Protein AF-C6XGV9-F1 (afdb_monomer)

Sequence (65 aa):
MEINQACAMATRKKNRDWQRIASIPVSILKDSHLLQAHTEGDDVWVNKWLNNRDNASWRTSEGYV

Organism: Liberibacter asiaticus (strain psy62) (NCBI:txid537021)

Mean predicted aligned error: 5.4 Å

Radius of gyration: 11.88 Å; Cα contacts (8 Å, |Δi|>4): 64; chains: 1; bounding box: 26×27×27 Å

Secondary structure (DSSP, 8-state):
----HHHHHHGGG-BTTB---B---HHHHHHSTHHHHHHHT-HHHHHHHHTSTTTTTSBSSSS--

Foldseek 3Di:
DPDLPLLVVQVVPCDPPDRQFFDDDPVCVVVDCLVVCVVVVVVVVNQVQCPDPVNVSGTNDPHGD

pLDDT: mean 84.71, std 11.46, range [49.78, 96.56]

Solvent-accessible surface area (backbone atoms only — not comparable to full-atom values): 3973 Å² total; per-residue (Å²): 130,86,78,41,58,36,18,65,62,39,69,82,61,76,46,96,89,59,74,72,63,61,61,76,59,70,65,61,40,69,79,40,66,54,54,57,32,61,73,74,63,38,59,67,59,49,41,53,50,43,65,31,82,91,37,38,50,29,22,33,51,93,79,74,122

Structure (mmCIF, N/CA/C/O backbone):
data_AF-C6XGV9-F1
#
_entry.id   AF-C6XGV9-F1
#
loop_
_atom_site.group_PDB
_atom_site.id
_atom_site.type_symbol
_atom_site.label_atom_id
_atom_site.label_alt_id
_atom_site.label_comp_id
_atom_site.label_asym_id
_atom_site.label_entity_id
_atom_site.label_seq_id
_atom_site.pdbx_PDB_ins_code
_atom_site.Cartn_x
_atom_site.Cartn_y
_atom_site.Cartn_z
_atom_site.occupancy
_atom_site.B_iso_or_equiv
_atom_site.auth_seq_id
_atom_site.auth_comp_id
_atom_site.auth_asym_id
_atom_site.auth_atom_id
_atom_site.pdbx_PDB_model_num
ATOM 1 N N . MET A 1 1 ? 18.233 -13.078 -3.125 1.00 49.78 1 MET A N 1
ATOM 2 C CA . MET A 1 1 ? 17.326 -11.945 -2.860 1.00 49.78 1 MET A CA 1
ATOM 3 C C . MET A 1 1 ? 16.100 -12.169 -3.707 1.00 49.78 1 MET A C 1
ATOM 5 O O . MET A 1 1 ? 16.243 -12.335 -4.911 1.00 49.78 1 MET A O 1
ATOM 9 N N . GLU A 1 2 ? 14.940 -12.292 -3.079 1.00 60.44 2 GLU A N 1
ATOM 10 C CA . GLU A 1 2 ? 13.672 -12.374 -3.798 1.00 60.44 2 GLU A CA 1
ATOM 11 C C . GLU A 1 2 ? 13.443 -11.017 -4.478 1.00 60.44 2 GLU A C 1
ATOM 13 O O . GLU A 1 2 ? 13.575 -9.973 -3.842 1.00 60.44 2 GLU A O 1
ATOM 18 N N . ILE A 1 3 ? 13.253 -11.019 -5.795 1.00 67.44 3 ILE A N 1
ATOM 19 C CA . ILE A 1 3 ? 13.193 -9.791 -6.593 1.00 67.44 3 ILE A CA 1
ATOM 20 C C . ILE A 1 3 ? 11.919 -9.026 -6.226 1.00 67.44 3 ILE A C 1
ATOM 22 O O . ILE A 1 3 ? 10.826 -9.591 -6.284 1.00 67.44 3 ILE A O 1
ATOM 26 N N . ASN A 1 4 ? 12.043 -7.733 -5.910 1.00 80.69 4 ASN A N 1
ATOM 27 C CA . ASN A 1 4 ? 10.892 -6.855 -5.734 1.00 80.69 4 ASN A CA 1
ATOM 28 C C . ASN A 1 4 ? 10.212 -6.617 -7.096 1.00 80.69 4 ASN A C 1
ATOM 30 O O . ASN A 1 4 ? 10.592 -5.741 -7.878 1.00 80.69 4 ASN A O 1
ATOM 34 N N . GLN A 1 5 ? 9.195 -7.429 -7.383 1.00 82.56 5 GLN A N 1
ATOM 35 C CA . GLN A 1 5 ? 8.471 -7.403 -8.652 1.00 82.56 5 GLN A CA 1
ATOM 36 C C . GLN A 1 5 ? 7.794 -6.047 -8.903 1.00 82.56 5 GLN A C 1
ATOM 38 O O . GLN A 1 5 ? 7.812 -5.554 -10.033 1.00 82.56 5 GLN A O 1
ATOM 43 N N . ALA A 1 6 ? 7.254 -5.402 -7.863 1.00 84.06 6 ALA A N 1
ATOM 44 C CA . ALA A 1 6 ? 6.614 -4.096 -7.987 1.00 84.06 6 ALA A CA 1
ATOM 45 C C . ALA A 1 6 ? 7.623 -3.008 -8.395 1.00 84.06 6 ALA A C 1
ATOM 47 O O . ALA A 1 6 ? 7.349 -2.216 -9.302 1.00 84.06 6 ALA A O 1
ATOM 48 N N . CYS A 1 7 ? 8.815 -3.003 -7.795 1.00 83.31 7 CYS A N 1
ATOM 49 C CA . CYS A 1 7 ? 9.906 -2.104 -8.171 1.00 83.31 7 CYS A CA 1
ATOM 50 C C . CYS A 1 7 ? 10.393 -2.340 -9.612 1.00 83.31 7 CYS A C 1
ATOM 52 O O . CYS A 1 7 ? 10.522 -1.391 -10.397 1.00 83.31 7 CYS A O 1
ATOM 54 N N . ALA A 1 8 ? 10.568 -3.603 -10.009 1.00 82.44 8 ALA A N 1
ATOM 55 C CA . ALA A 1 8 ? 10.964 -3.962 -11.371 1.00 82.44 8 ALA A CA 1
ATOM 56 C C . ALA A 1 8 ? 9.968 -3.441 -12.427 1.00 82.44 8 ALA A C 1
ATOM 58 O O . ALA A 1 8 ? 10.370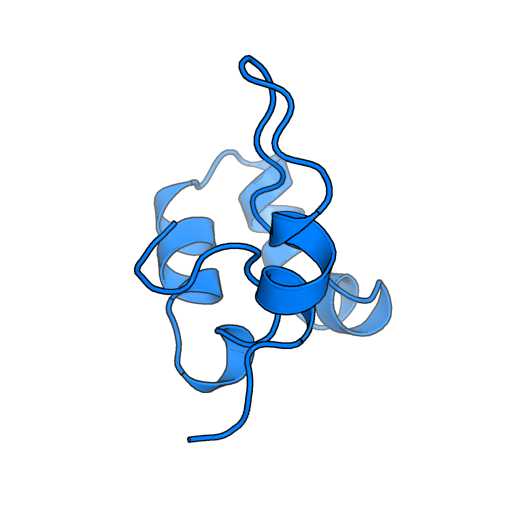 -2.925 -13.474 1.00 82.44 8 ALA A O 1
ATOM 59 N N . MET A 1 9 ? 8.664 -3.513 -12.141 1.00 80.94 9 MET A N 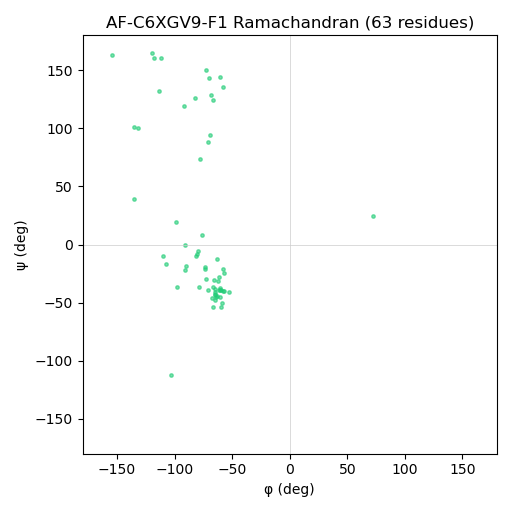1
ATOM 60 C CA . MET A 1 9 ? 7.622 -2.970 -13.019 1.00 80.94 9 MET A CA 1
ATOM 61 C C . MET A 1 9 ? 7.594 -1.434 -13.023 1.00 80.94 9 MET A C 1
ATOM 63 O O . MET A 1 9 ? 7.404 -0.824 -14.077 1.00 80.94 9 MET A O 1
ATOM 67 N N . ALA A 1 10 ? 7.798 -0.796 -11.868 1.00 76.50 10 ALA A N 1
ATOM 68 C CA . ALA A 1 10 ? 7.743 0.659 -11.725 1.00 76.50 10 ALA A CA 1
ATOM 69 C C . ALA A 1 10 ? 8.938 1.388 -12.351 1.00 76.50 10 ALA A C 1
ATOM 71 O O . ALA A 1 10 ? 8.784 2.499 -12.860 1.00 76.50 10 ALA A O 1
ATOM 72 N N . THR A 1 11 ? 10.111 0.750 -12.387 1.00 67.50 11 THR A N 1
ATOM 73 C CA . THR A 1 11 ? 11.347 1.327 -12.943 1.00 67.50 11 THR A CA 1
ATOM 74 C C . THR A 1 11 ? 11.191 1.756 -14.410 1.00 67.50 11 THR A C 1
ATOM 76 O O . THR A 1 11 ? 11.853 2.689 -14.857 1.00 67.50 11 THR A O 1
ATOM 79 N N . ARG A 1 12 ? 10.247 1.158 -15.150 1.00 64.12 12 ARG A N 1
ATOM 80 C CA . ARG A 1 12 ? 9.940 1.499 -16.552 1.00 64.12 12 ARG A CA 1
ATOM 81 C C . ARG A 1 12 ? 9.049 2.740 -16.735 1.00 64.12 12 ARG A C 1
ATOM 83 O O . ARG A 1 12 ? 8.847 3.159 -17.869 1.00 64.12 12 ARG A O 1
ATOM 90 N N . LYS A 1 13 ? 8.483 3.306 -15.661 1.00 61.72 13 LYS A N 1
ATOM 91 C CA . LYS A 1 13 ? 7.483 4.397 -15.692 1.00 61.72 13 LYS A CA 1
ATOM 92 C C . LYS A 1 13 ? 7.776 5.512 -14.675 1.00 61.72 13 LYS A C 1
ATOM 94 O O . LYS A 1 13 ? 6.858 6.043 -14.053 1.00 61.72 13 LYS A O 1
ATOM 99 N N . LYS A 1 14 ? 9.045 5.879 -14.479 1.00 58.69 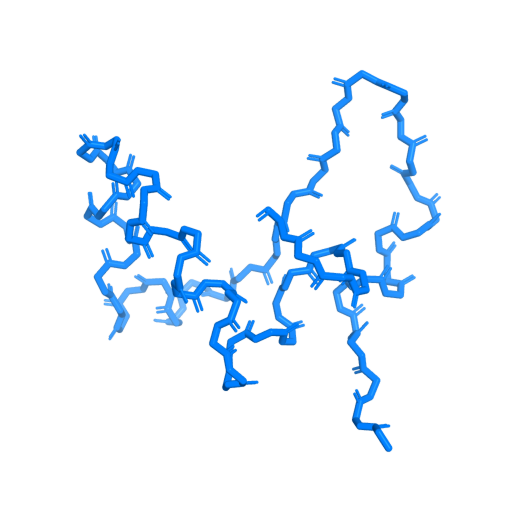14 LYS A N 1
ATOM 100 C CA . LYS A 1 14 ? 9.395 7.053 -13.663 1.00 58.69 14 LYS A CA 1
ATOM 101 C C . LYS A 1 14 ? 9.004 8.342 -14.397 1.00 58.69 14 LYS A C 1
ATOM 103 O O . LYS A 1 14 ? 9.808 8.912 -15.126 1.00 58.69 14 LYS A O 1
ATOM 108 N N . ASN A 1 15 ? 7.767 8.794 -14.199 1.00 59.91 15 ASN A N 1
ATOM 109 C CA . ASN A 1 15 ? 7.347 10.144 -14.561 1.00 59.91 15 ASN A CA 1
ATOM 110 C C . ASN A 1 15 ? 7.773 11.088 -13.433 1.00 59.91 15 ASN A C 1
ATOM 112 O O . ASN A 1 15 ? 7.486 10.834 -12.267 1.00 59.91 15 ASN A O 1
ATOM 116 N N . ARG A 1 16 ? 8.504 12.145 -13.792 1.00 61.00 16 ARG A N 1
ATOM 117 C CA . ARG A 1 16 ? 9.342 12.958 -12.895 1.00 61.00 16 ARG A CA 1
ATOM 118 C C . ARG A 1 16 ? 8.608 13.599 -11.704 1.00 61.00 16 ARG A C 1
ATOM 120 O O . ARG A 1 16 ? 9.261 13.872 -10.705 1.00 61.00 16 ARG A O 1
ATOM 127 N N . ASP A 1 17 ? 7.287 13.757 -11.791 1.00 65.50 17 ASP A N 1
ATOM 128 C CA . ASP A 1 17 ? 6.476 14.456 -10.782 1.00 65.50 17 ASP A CA 1
ATOM 129 C C . ASP A 1 17 ? 5.589 13.532 -9.926 1.00 65.50 17 ASP A C 1
ATOM 131 O O . ASP A 1 17 ? 5.136 13.935 -8.861 1.00 65.50 17 ASP A O 1
ATOM 135 N N . TRP A 1 18 ? 5.347 12.286 -10.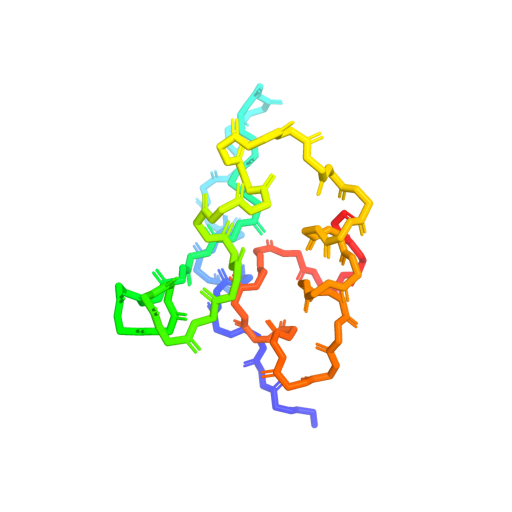355 1.00 69.88 18 TRP A N 1
ATOM 136 C CA . TRP A 1 18 ? 4.493 11.335 -9.632 1.00 69.88 18 TRP A CA 1
ATOM 137 C C . TRP A 1 18 ? 5.161 9.968 -9.584 1.00 69.88 18 TRP A C 1
ATOM 139 O O . TRP A 1 18 ? 5.122 9.192 -10.544 1.00 69.88 18 TRP A O 1
ATOM 149 N N . GLN A 1 19 ? 5.763 9.657 -8.438 1.00 75.88 19 GLN A N 1
ATOM 150 C CA . GLN A 1 19 ? 6.316 8.337 -8.189 1.00 75.88 19 GLN A CA 1
ATOM 151 C C . GLN A 1 19 ? 5.258 7.470 -7.511 1.00 75.88 19 GLN A C 1
ATOM 153 O O . GLN A 1 19 ? 4.810 7.755 -6.403 1.00 75.88 19 GLN A O 1
ATOM 158 N N . ARG A 1 20 ? 4.874 6.370 -8.166 1.00 83.88 20 ARG A N 1
ATOM 159 C CA . ARG A 1 20 ? 4.116 5.313 -7.491 1.00 83.88 20 ARG A CA 1
ATOM 160 C C . ARG A 1 20 ? 4.944 4.826 -6.302 1.00 83.88 20 ARG A C 1
ATOM 162 O O . ARG A 1 20 ? 6.143 4.614 -6.474 1.00 83.88 20 ARG A O 1
ATOM 169 N N . ILE A 1 21 ? 4.314 4.651 -5.141 1.00 85.75 21 ILE A N 1
ATOM 170 C CA . ILE A 1 21 ? 4.975 4.221 -3.893 1.00 85.75 21 ILE A CA 1
ATOM 171 C C . ILE A 1 21 ? 4.801 2.712 -3.659 1.00 85.75 21 ILE A C 1
ATOM 173 O O . ILE A 1 21 ? 5.730 2.034 -3.218 1.00 85.75 21 ILE A O 1
ATOM 177 N N . ALA A 1 22 ? 3.632 2.167 -4.008 1.00 89.94 22 ALA A N 1
ATOM 178 C CA . ALA A 1 22 ? 3.346 0.742 -3.898 1.00 89.94 22 ALA A CA 1
ATOM 179 C C . ALA A 1 22 ? 2.265 0.271 -4.889 1.00 89.94 22 ALA A C 1
ATOM 181 O O . ALA A 1 22 ? 1.503 1.059 -5.464 1.00 89.94 22 ALA A O 1
ATOM 182 N N . SER A 1 23 ? 2.195 -1.043 -5.094 1.00 89.19 23 SER A N 1
ATOM 183 C CA . SER A 1 23 ? 1.120 -1.732 -5.809 1.00 89.19 23 SER A CA 1
ATOM 184 C C . SER A 1 23 ? 0.657 -2.929 -4.988 1.00 89.19 23 SER A C 1
ATOM 186 O O . SER A 1 23 ? 1.306 -3.970 -5.005 1.00 89.19 23 SER A O 1
ATOM 188 N N . ILE A 1 24 ? -0.457 -2.779 -4.273 1.00 90.38 24 ILE A N 1
ATOM 189 C CA . ILE A 1 24 ? -0.899 -3.741 -3.257 1.00 90.38 24 ILE A CA 1
ATOM 190 C C . ILE A 1 24 ? -2.198 -4.411 -3.722 1.00 90.38 24 ILE A C 1
ATOM 192 O O . ILE A 1 24 ? -3.112 -3.704 -4.157 1.00 90.38 24 ILE A O 1
ATOM 196 N N . PRO A 1 25 ? -2.308 -5.751 -3.657 1.00 91.44 25 PRO A N 1
ATOM 197 C CA . PRO A 1 25 ? -3.554 -6.448 -3.953 1.00 91.44 25 PRO A CA 1
ATOM 198 C C . PRO A 1 25 ? -4.683 -6.029 -3.007 1.00 91.44 25 PRO A C 1
ATOM 200 O O . PRO A 1 25 ? -4.471 -5.834 -1.812 1.00 91.44 25 PRO A O 1
ATOM 203 N N . VAL A 1 26 ? -5.910 -5.960 -3.526 1.00 90.94 26 VAL A N 1
ATOM 204 C CA . VAL A 1 26 ? -7.088 -5.556 -2.736 1.00 90.94 26 VAL A CA 1
ATOM 205 C C . VAL A 1 26 ? -7.368 -6.513 -1.572 1.00 90.94 26 VAL A C 1
ATOM 207 O O . VAL A 1 26 ? -7.855 -6.065 -0.542 1.00 90.94 26 VAL A O 1
ATOM 210 N N . SER A 1 27 ? -7.052 -7.806 -1.705 1.00 92.81 27 SER A N 1
ATOM 211 C CA . SER A 1 27 ? -7.144 -8.764 -0.593 1.00 92.81 27 SER A CA 1
ATOM 212 C C . SER A 1 27 ? -6.252 -8.341 0.574 1.00 92.81 27 SER A C 1
ATOM 214 O O . SER A 1 27 ? -6.755 -8.086 1.657 1.00 92.81 27 SER A O 1
ATOM 216 N N . ILE A 1 28 ? -4.960 -8.114 0.317 1.00 92.50 28 ILE A N 1
ATOM 217 C CA . ILE A 1 28 ? -3.996 -7.652 1.327 1.00 92.50 28 ILE A CA 1
ATOM 218 C C . ILE A 1 28 ? -4.406 -6.301 1.925 1.00 92.50 28 ILE A C 1
ATOM 220 O O . ILE A 1 28 ? -4.282 -6.094 3.128 1.00 92.50 28 ILE A O 1
ATOM 224 N N . LEU A 1 29 ? -4.924 -5.383 1.105 1.00 91.31 29 LEU A N 1
ATOM 225 C CA . LEU A 1 29 ? -5.421 -4.088 1.577 1.00 91.31 29 LEU A CA 1
ATOM 226 C C . LEU A 1 29 ? -6.580 -4.237 2.578 1.00 91.31 29 LEU A C 1
ATOM 228 O O . LEU A 1 29 ? -6.643 -3.470 3.531 1.00 91.31 29 LEU A O 1
ATOM 232 N N . LYS A 1 30 ? -7.490 -5.194 2.351 1.00 89.25 30 LYS A N 1
ATOM 233 C CA . LYS A 1 30 ? -8.646 -5.462 3.224 1.00 89.25 30 LYS A CA 1
ATOM 234 C C . LYS A 1 30 ? -8.279 -6.269 4.464 1.00 89.25 30 LYS A C 1
ATOM 236 O O . LYS A 1 30 ? -8.836 -6.023 5.526 1.00 89.25 30 LYS A O 1
ATOM 241 N N . ASP A 1 31 ? -7.352 -7.209 4.316 1.00 92.94 31 ASP A N 1
ATOM 242 C CA . ASP A 1 31 ? -6.900 -8.094 5.393 1.00 92.94 31 ASP A CA 1
ATOM 243 C C . ASP A 1 31 ? -5.891 -7.401 6.329 1.00 92.94 31 ASP A C 1
ATOM 245 O O . ASP A 1 31 ? -5.481 -7.964 7.343 1.00 92.94 31 ASP A O 1
ATOM 249 N N . SER A 1 32 ? -5.480 -6.171 6.005 1.00 90.50 32 SER A N 1
ATOM 250 C CA . SER A 1 32 ? -4.573 -5.353 6.808 1.00 90.50 32 SER A CA 1
ATOM 251 C C . SER A 1 32 ? -5.220 -4.036 7.241 1.00 90.50 32 SER A C 1
ATOM 253 O O . SER A 1 32 ? -6.202 -3.572 6.669 1.00 90.50 32 SER A O 1
ATOM 255 N N . HIS A 1 33 ? -4.608 -3.366 8.219 1.00 94.62 33 HIS A N 1
ATOM 256 C CA . HIS A 1 33 ? -5.021 -2.025 8.653 1.00 94.62 33 HIS A CA 1
ATOM 257 C C . HIS A 1 33 ? -4.597 -0.907 7.687 1.00 94.62 33 HIS A C 1
ATOM 259 O O . HIS A 1 33 ? -4.757 0.272 7.992 1.00 94.62 33 HIS A O 1
ATOM 265 N N . LEU A 1 34 ? -4.071 -1.250 6.508 1.00 92.94 34 LEU A N 1
ATOM 266 C CA . LEU A 1 34 ? -3.504 -0.282 5.577 1.00 92.94 34 LEU A CA 1
ATOM 267 C C . LEU A 1 34 ? -4.554 0.690 5.027 1.00 92.94 34 LEU A C 1
ATOM 269 O O . LEU A 1 34 ? -4.264 1.875 4.891 1.00 92.94 34 LEU A O 1
ATOM 273 N N . LEU A 1 35 ? -5.777 0.220 4.752 1.00 92.81 35 LEU A N 1
ATOM 274 C CA . LEU A 1 35 ? -6.859 1.098 4.292 1.00 92.81 35 LEU A CA 1
ATOM 275 C C . LEU A 1 35 ? -7.257 2.120 5.363 1.00 92.81 35 LEU A C 1
ATOM 277 O O . LEU A 1 35 ? -7.486 3.285 5.043 1.00 92.81 35 LEU A O 1
ATOM 281 N N . GLN A 1 36 ? -7.318 1.689 6.623 1.00 95.06 36 GLN A N 1
ATOM 282 C CA . GLN A 1 36 ? -7.634 2.562 7.748 1.00 95.06 36 GLN A CA 1
ATOM 283 C C . GLN A 1 36 ? -6.520 3.591 7.959 1.00 95.06 36 GLN A C 1
ATOM 285 O O . GLN A 1 36 ? -6.794 4.784 7.904 1.00 95.06 36 GLN A O 1
ATOM 290 N N . ALA A 1 37 ? -5.269 3.140 8.091 1.00 94.81 37 ALA A N 1
ATOM 291 C CA . ALA A 1 37 ? -4.113 4.014 8.283 1.00 94.81 37 ALA A CA 1
ATOM 292 C C . ALA A 1 37 ? -3.978 5.047 7.153 1.00 94.81 37 ALA A C 1
ATOM 294 O O . ALA A 1 37 ? -3.724 6.219 7.410 1.00 94.81 37 ALA A O 1
ATOM 295 N N . HIS A 1 38 ? -4.226 4.643 5.901 1.00 91.31 38 HIS A N 1
ATOM 296 C CA . HIS A 1 38 ? -4.249 5.573 4.773 1.00 91.31 38 HIS A CA 1
ATOM 297 C C . HIS A 1 38 ? -5.384 6.601 4.874 1.00 91.31 38 HIS A C 1
ATOM 299 O O .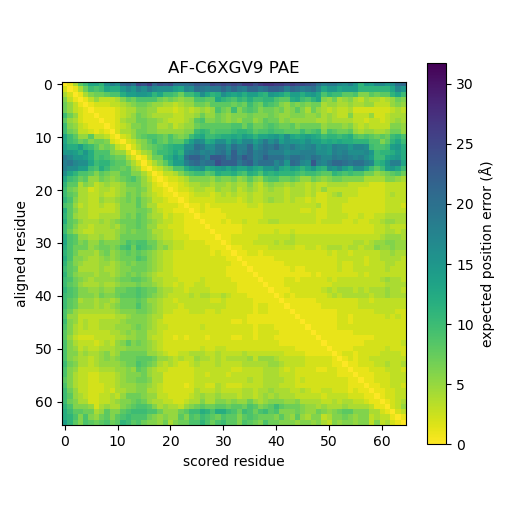 HIS A 1 38 ? -5.169 7.777 4.601 1.00 91.31 38 HIS A O 1
ATOM 305 N N . THR A 1 39 ? -6.584 6.166 5.265 1.00 94.00 39 THR A N 1
ATOM 306 C CA . THR A 1 39 ? -7.753 7.052 5.404 1.00 94.00 39 THR A CA 1
ATOM 307 C C . THR A 1 39 ? -7.567 8.063 6.536 1.00 94.00 39 THR A C 1
ATOM 309 O O . THR A 1 39 ? -7.990 9.209 6.416 1.00 94.00 39 THR A O 1
ATOM 312 N N . GLU A 1 40 ? -6.923 7.646 7.624 1.00 96.56 40 GLU A N 1
ATOM 313 C CA . GLU A 1 40 ? -6.630 8.475 8.798 1.00 96.56 40 GLU A CA 1
ATOM 314 C C . GLU A 1 40 ? -5.389 9.365 8.611 1.00 96.56 40 GLU A C 1
ATOM 316 O O . GLU A 1 40 ? -5.152 10.260 9.421 1.00 96.56 40 GLU A O 1
ATOM 321 N N . GLY A 1 41 ? -4.610 9.155 7.544 1.00 95.12 41 GLY A N 1
ATOM 322 C CA . GLY A 1 41 ? -3.364 9.884 7.297 1.00 95.12 41 GLY A CA 1
ATOM 323 C C . GLY A 1 41 ? -2.218 9.484 8.233 1.00 95.12 41 GLY A C 1
ATOM 324 O O . GLY A 1 41 ? -1.308 10.279 8.461 1.00 95.12 41 GLY A O 1
ATOM 325 N N . ASP A 1 42 ? -2.244 8.269 8.791 1.00 96.38 42 ASP A N 1
ATOM 326 C CA . ASP A 1 42 ? -1.146 7.724 9.596 1.00 96.38 42 ASP A CA 1
ATOM 327 C C . ASP A 1 42 ? -0.002 7.241 8.689 1.00 96.38 42 ASP A C 1
ATOM 329 O O . ASP A 1 42 ? 0.237 6.045 8.477 1.00 96.38 42 ASP A O 1
ATOM 333 N N . ASP A 1 43 ? 0.718 8.211 8.129 1.00 92.75 43 ASP A N 1
ATOM 334 C CA . ASP A 1 43 ? 1.838 7.970 7.222 1.00 92.75 43 ASP A CA 1
ATOM 335 C C . ASP A 1 43 ? 2.973 7.187 7.900 1.00 92.75 43 ASP A C 1
ATOM 337 O O . ASP A 1 43 ? 3.689 6.432 7.239 1.00 92.75 43 ASP A O 1
ATOM 341 N N . VAL A 1 44 ? 3.127 7.312 9.224 1.00 94.69 44 VAL A N 1
ATOM 342 C CA . VAL A 1 44 ? 4.150 6.592 9.997 1.00 94.69 44 VAL A CA 1
ATOM 343 C C . VAL A 1 44 ? 3.851 5.097 10.002 1.00 94.69 44 VAL A C 1
ATOM 345 O O . VAL A 1 44 ? 4.748 4.282 9.753 1.00 94.69 44 VAL A O 1
ATOM 348 N N . TRP A 1 45 ? 2.595 4.721 10.249 1.00 95.19 45 TRP A N 1
ATOM 349 C CA . TRP A 1 45 ? 2.179 3.326 10.198 1.00 95.19 45 TRP A CA 1
ATOM 350 C C . TRP A 1 45 ? 2.309 2.757 8.786 1.00 95.19 45 TRP A C 1
ATOM 352 O O . TRP A 1 45 ? 2.878 1.676 8.616 1.00 95.19 45 TRP A O 1
ATOM 362 N N . VAL A 1 46 ? 1.856 3.496 7.765 1.00 93.50 46 VAL A N 1
ATOM 363 C CA . VAL A 1 46 ? 1.941 3.070 6.356 1.00 93.50 46 VAL A CA 1
ATOM 364 C C . VAL A 1 46 ? 3.396 2.857 5.935 1.00 93.50 46 VAL A C 1
ATOM 366 O O . VAL A 1 46 ? 3.724 1.824 5.343 1.00 93.50 46 VAL A O 1
ATOM 369 N N . ASN A 1 47 ? 4.286 3.786 6.291 1.00 92.88 47 ASN A N 1
ATOM 370 C CA . ASN A 1 47 ? 5.717 3.685 6.024 1.00 92.88 47 ASN A CA 1
ATOM 371 C C . ASN A 1 47 ? 6.318 2.432 6.677 1.00 92.88 47 ASN A C 1
ATOM 373 O O . ASN A 1 47 ? 6.959 1.614 6.012 1.00 92.88 47 ASN A O 1
ATOM 377 N N . LYS A 1 48 ? 6.046 2.229 7.970 1.00 94.56 48 LYS A N 1
ATOM 378 C CA . LYS A 1 48 ? 6.528 1.062 8.715 1.00 94.56 48 LYS A CA 1
ATOM 379 C C . LYS A 1 48 ? 5.997 -0.247 8.132 1.00 94.56 48 LYS A C 1
ATOM 381 O O . LYS A 1 48 ? 6.740 -1.223 8.058 1.00 94.56 48 LYS A O 1
ATOM 386 N N . TRP A 1 49 ? 4.735 -0.272 7.704 1.00 94.31 49 TRP A N 1
ATOM 387 C CA . TRP A 1 49 ? 4.131 -1.448 7.091 1.00 94.31 49 TRP A CA 1
ATOM 388 C C . TRP A 1 49 ? 4.809 -1.796 5.766 1.00 94.31 49 TRP A C 1
ATOM 390 O O . TRP A 1 49 ? 5.189 -2.949 5.590 1.00 94.31 49 TRP A O 1
ATOM 400 N N . LEU A 1 50 ? 5.021 -0.820 4.875 1.00 92.88 50 LEU A N 1
ATOM 401 C CA . LEU A 1 50 ? 5.660 -1.022 3.564 1.00 92.88 50 LEU A CA 1
ATOM 402 C C . LEU A 1 50 ? 7.130 -1.438 3.661 1.00 92.88 5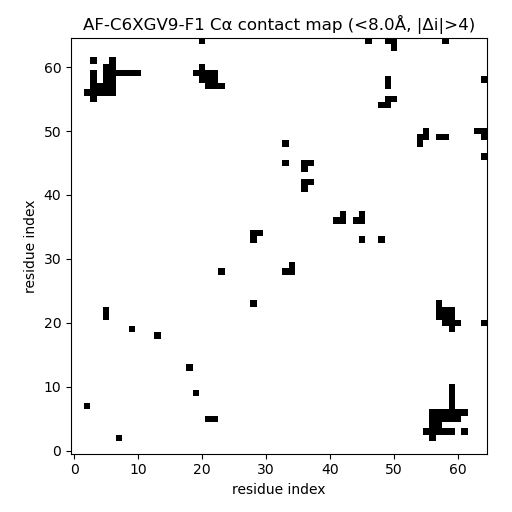0 LEU A C 1
ATOM 404 O O . LEU A 1 50 ? 7.626 -2.161 2.796 1.00 92.88 50 LEU A O 1
ATOM 408 N N . ASN A 1 51 ? 7.817 -0.983 4.706 1.00 92.25 51 ASN A N 1
ATOM 409 C CA . ASN A 1 51 ? 9.227 -1.270 4.941 1.00 92.25 51 ASN A CA 1
ATOM 410 C C . ASN A 1 51 ? 9.453 -2.527 5.805 1.00 92.25 51 ASN A C 1
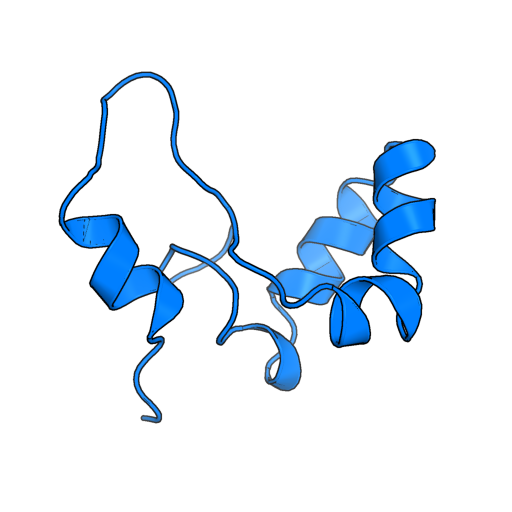ATOM 412 O O . ASN A 1 51 ? 10.597 -2.917 6.040 1.00 92.25 51 ASN A O 1
ATOM 416 N N . ASN A 1 52 ? 8.384 -3.202 6.243 1.00 92.62 52 ASN A N 1
ATOM 417 C CA . ASN A 1 52 ? 8.486 -4.528 6.843 1.00 92.62 52 ASN A CA 1
ATOM 418 C C . ASN A 1 52 ? 8.875 -5.571 5.780 1.00 92.62 52 ASN A C 1
ATOM 420 O O . ASN A 1 52 ? 8.401 -5.523 4.645 1.00 92.62 52 ASN A O 1
ATOM 424 N N . ARG A 1 53 ? 9.697 -6.555 6.158 1.00 88.12 53 ARG A N 1
ATOM 425 C CA . ARG A 1 53 ? 10.253 -7.578 5.261 1.00 88.12 53 ARG A CA 1
ATOM 426 C C . ARG A 1 53 ? 9.182 -8.311 4.446 1.00 88.12 53 ARG A C 1
ATOM 428 O O . ARG A 1 53 ? 9.390 -8.523 3.256 1.00 88.12 53 ARG A O 1
ATOM 435 N N . ASP A 1 54 ? 8.050 -8.637 5.064 1.00 89.75 54 ASP A N 1
ATOM 436 C CA . ASP A 1 54 ? 6.964 -9.399 4.428 1.00 89.75 54 ASP A CA 1
ATOM 437 C C . ASP A 1 54 ? 6.165 -8.575 3.403 1.00 89.75 54 ASP A C 1
ATOM 439 O O . ASP A 1 54 ? 5.529 -9.121 2.504 1.00 89.75 54 ASP A O 1
ATOM 443 N N . ASN A 1 55 ? 6.228 -7.247 3.508 1.00 90.81 55 ASN A N 1
ATOM 444 C CA . ASN A 1 55 ? 5.462 -6.314 2.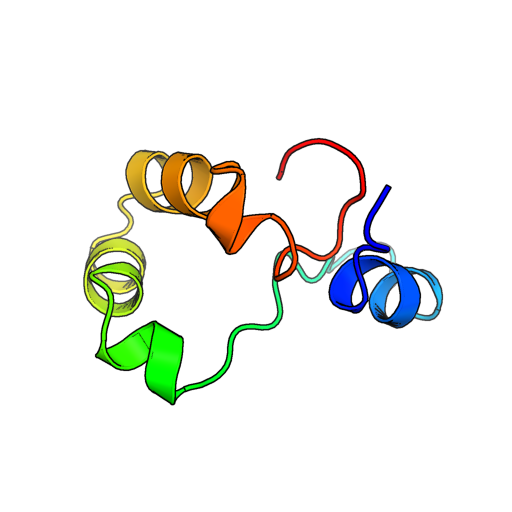679 1.00 90.81 55 ASN A CA 1
ATOM 445 C C . ASN A 1 55 ? 6.347 -5.539 1.694 1.00 90.81 55 ASN A C 1
ATOM 447 O O . ASN A 1 55 ? 5.848 -4.874 0.783 1.00 90.81 55 ASN A O 1
ATOM 451 N N . ALA A 1 56 ? 7.669 -5.643 1.850 1.00 90.69 56 ALA A N 1
ATOM 452 C CA . ALA A 1 56 ? 8.654 -4.953 1.033 1.00 90.69 56 ALA A CA 1
ATOM 453 C C . ALA A 1 56 ? 8.613 -5.363 -0.449 1.00 90.69 56 ALA A C 1
ATOM 455 O O . ALA A 1 56 ? 9.225 -4.691 -1.274 1.00 90.69 56 ALA A O 1
ATOM 456 N N . SER A 1 57 ? 7.905 -6.436 -0.802 1.00 91.25 57 SER A N 1
ATOM 457 C CA . SER A 1 57 ? 7.652 -6.874 -2.179 1.00 91.25 57 SER A CA 1
ATOM 458 C C . SER A 1 57 ? 6.630 -6.003 -2.923 1.00 91.25 57 SER A C 1
ATOM 460 O O . SER A 1 57 ? 6.592 -6.023 -4.154 1.00 91.25 57 SER A O 1
ATOM 462 N N . TRP A 1 58 ? 5.808 -5.231 -2.201 1.00 90.31 58 TRP A N 1
ATOM 463 C CA . TRP A 1 58 ? 4.739 -4.412 -2.787 1.00 90.31 58 TRP A CA 1
ATOM 464 C C . TRP A 1 58 ? 5.173 -2.993 -3.144 1.00 90.31 58 TRP A C 1
ATOM 466 O O . TRP A 1 58 ? 4.523 -2.323 -3.954 1.00 90.31 58 TRP A O 1
ATOM 476 N N . ARG A 1 59 ? 6.246 -2.504 -2.520 1.00 90.69 59 ARG A N 1
ATOM 477 C CA . ARG A 1 59 ? 6.767 -1.154 -2.745 1.00 90.69 59 ARG A CA 1
ATOM 478 C C . ARG A 1 59 ? 7.446 -1.062 -4.107 1.00 90.69 59 ARG A C 1
ATOM 480 O O . ARG A 1 59 ? 8.059 -2.005 -4.591 1.00 90.69 59 ARG A O 1
ATOM 487 N N . THR A 1 60 ? 7.415 0.110 -4.708 1.00 88.56 60 THR A N 1
ATOM 488 C CA . THR A 1 60 ? 7.972 0.353 -6.049 1.00 88.56 60 THR A CA 1
ATOM 489 C C . THR A 1 60 ? 9.369 0.987 -6.018 1.00 88.56 60 THR A C 1
ATOM 491 O O . THR A 1 60 ? 9.816 1.560 -7.009 1.00 88.56 60 THR A O 1
ATOM 494 N N . SER A 1 61 ? 10.055 0.870 -4.878 1.00 84.62 61 SER A N 1
ATOM 495 C CA . SER A 1 61 ? 11.442 1.284 -4.624 1.00 84.62 61 SER A CA 1
ATOM 496 C C . SER A 1 61 ? 12.287 0.054 -4.253 1.00 84.62 61 SER A C 1
ATOM 498 O O . SER A 1 61 ? 11.731 -0.963 -3.845 1.00 84.62 61 SER A O 1
ATOM 500 N N . GLU A 1 62 ? 13.616 0.136 -4.378 1.00 79.94 62 GLU A N 1
ATOM 501 C CA . GLU A 1 62 ? 14.564 -0.881 -3.874 1.00 79.94 62 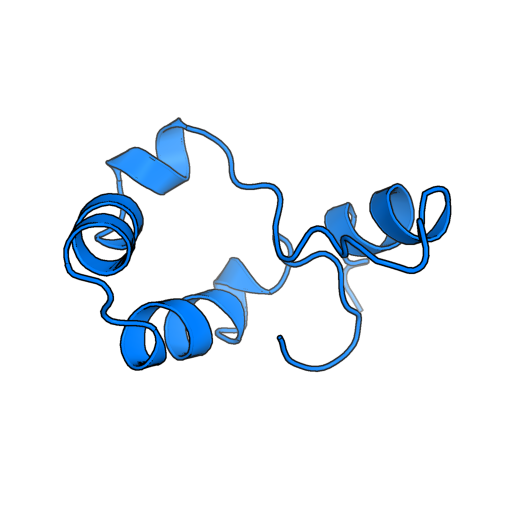GLU A CA 1
ATOM 502 C C . GLU A 1 62 ? 15.023 -0.591 -2.429 1.00 79.94 62 GLU A C 1
ATOM 504 O O . GLU A 1 62 ? 15.449 -1.503 -1.729 1.00 79.94 62 GLU A O 1
ATOM 509 N N . GLY A 1 63 ? 14.868 0.642 -1.925 1.00 81.38 63 GLY A N 1
ATOM 510 C CA . GLY A 1 63 ? 15.345 1.071 -0.596 1.00 81.38 63 GLY A CA 1
ATOM 511 C C . GLY A 1 63 ? 14.255 1.170 0.476 1.00 81.38 63 GLY A C 1
ATOM 512 O O . GLY A 1 63 ? 13.678 0.165 0.868 1.00 81.38 63 GLY A O 1
ATOM 513 N N . TYR A 1 64 ? 13.959 2.384 0.917 1.00 79.69 64 TYR A N 1
ATOM 514 C CA . TYR A 1 64 ? 12.770 2.694 1.707 1.00 79.69 64 TYR A CA 1
ATOM 515 C C . TYR A 1 64 ? 11.841 3.560 0.854 1.00 79.69 64 TYR A C 1
ATOM 517 O O . TYR A 1 64 ? 12.256 4.113 -0.175 1.00 79.69 64 TYR A O 1
ATOM 525 N N . VAL A 1 65 ? 10.576 3.592 1.240 1.00 78.00 65 VAL A N 1
ATOM 526 C CA . VAL A 1 65 ? 9.598 4.581 0.775 1.00 78.00 65 VAL A CA 1
ATOM 527 C C . VAL A 1 65 ? 9.372 5.630 1.840 1.00 78.00 65 VAL A C 1
ATOM 529 O O . VAL A 1 65 ? 9.594 5.286 3.023 1.00 78.00 65 VAL A O 1
#